Protein AF-A0A7W7ZI13-F1 (afdb_monomer)

Structure (mmCIF, N/CA/C/O backbone):
data_AF-A0A7W7ZI13-F1
#
_entry.id   AF-A0A7W7ZI13-F1
#
loop_
_atom_site.group_PDB
_atom_site.id
_atom_site.type_symbol
_atom_site.label_atom_id
_atom_site.label_alt_id
_atom_site.label_comp_id
_atom_site.label_asym_id
_atom_site.label_entity_id
_atom_site.label_seq_id
_atom_site.pdbx_PDB_ins_code
_atom_site.Cartn_x
_atom_site.Cartn_y
_atom_site.Cartn_z
_atom_site.occupancy
_atom_site.B_iso_or_equiv
_atom_site.auth_seq_id
_atom_site.auth_comp_id
_atom_site.auth_asym_id
_atom_site.auth_atom_id
_atom_site.pdbx_PDB_model_num
ATOM 1 N N . MET A 1 1 ? 9.131 -17.715 -21.038 1.00 45.72 1 MET A N 1
ATOM 2 C CA . MET A 1 1 ? 8.831 -17.075 -19.737 1.00 45.72 1 MET A CA 1
ATOM 3 C C . MET A 1 1 ? 7.581 -17.719 -19.167 1.00 45.72 1 MET A C 1
ATOM 5 O O . MET A 1 1 ? 6.607 -17.834 -19.901 1.00 45.72 1 MET A O 1
ATOM 9 N N . ALA A 1 2 ? 7.615 -18.187 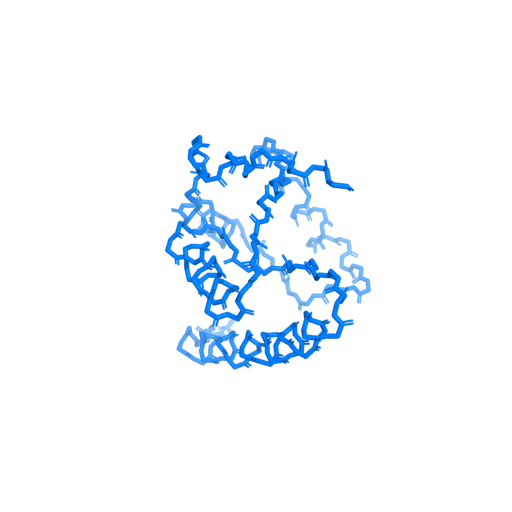-17.917 1.00 50.22 2 ALA A N 1
ATOM 10 C CA . ALA A 1 2 ? 6.421 -18.718 -17.263 1.00 50.22 2 ALA A CA 1
ATOM 11 C C . ALA A 1 2 ? 5.396 -17.587 -17.089 1.00 50.22 2 ALA A C 1
ATOM 13 O O . ALA A 1 2 ? 5.735 -16.502 -16.616 1.00 50.22 2 ALA A O 1
ATOM 14 N N . LYS A 1 3 ? 4.161 -17.822 -17.532 1.00 59.97 3 LYS A N 1
ATOM 15 C CA . LYS A 1 3 ? 3.050 -16.880 -17.388 1.00 59.97 3 LYS A CA 1
ATOM 16 C C . LYS A 1 3 ? 2.691 -16.824 -15.902 1.00 59.97 3 LYS A C 1
ATOM 18 O O . LYS A 1 3 ? 2.414 -17.866 -15.316 1.00 59.97 3 LYS A O 1
ATOM 23 N N . VAL A 1 4 ? 2.743 -15.642 -15.288 1.00 66.75 4 VAL A N 1
ATOM 24 C CA . VAL A 1 4 ? 2.287 -15.468 -13.901 1.00 66.75 4 VAL A CA 1
ATOM 25 C C . VAL A 1 4 ? 0.793 -15.769 -13.866 1.00 66.75 4 VAL A C 1
ATOM 27 O O . VAL A 1 4 ? 0.013 -15.105 -14.550 1.00 66.75 4 VAL A O 1
ATOM 30 N N . ASP A 1 5 ? 0.400 -16.778 -13.094 1.00 81.06 5 ASP A N 1
ATOM 31 C CA . ASP A 1 5 ? -1.004 -17.023 -12.791 1.00 81.06 5 ASP A CA 1
ATOM 32 C C . ASP A 1 5 ? -1.486 -15.932 -11.826 1.00 81.06 5 ASP A C 1
ATOM 34 O O . ASP A 1 5 ? -1.151 -15.915 -10.639 1.00 81.06 5 ASP A O 1
ATOM 38 N N . LEU A 1 6 ? -2.235 -14.974 -12.374 1.00 76.88 6 LEU A N 1
ATOM 39 C CA . LEU A 1 6 ? -2.759 -13.831 -11.632 1.00 76.88 6 LEU A CA 1
ATOM 40 C C . LEU A 1 6 ? -3.752 -14.254 -10.546 1.00 76.88 6 LEU A C 1
ATOM 42 O O . LEU A 1 6 ? -3.815 -13.588 -9.516 1.00 76.88 6 LEU A O 1
ATOM 46 N N . ALA A 1 7 ? -4.495 -15.347 -10.750 1.00 81.50 7 ALA A N 1
ATOM 47 C CA . ALA A 1 7 ? -5.437 -15.847 -9.754 1.00 81.50 7 ALA A CA 1
ATOM 48 C C . ALA A 1 7 ? -4.681 -16.435 -8.558 1.00 81.50 7 ALA A C 1
ATOM 50 O O . ALA A 1 7 ? -4.938 -16.051 -7.418 1.00 81.50 7 ALA A O 1
ATOM 51 N N . TRP A 1 8 ? -3.672 -17.270 -8.821 1.00 85.06 8 TRP A N 1
ATOM 52 C CA . TRP A 1 8 ? -2.779 -17.790 -7.782 1.00 85.06 8 TRP A CA 1
ATOM 53 C C . TRP A 1 8 ? -2.043 -16.671 -7.032 1.00 85.06 8 TRP A C 1
ATOM 55 O O . TRP A 1 8 ? -1.920 -16.708 -5.806 1.00 85.06 8 TRP A O 1
ATOM 65 N N . PHE A 1 9 ? -1.558 -15.649 -7.748 1.00 83.19 9 PHE A N 1
ATOM 66 C CA . PHE A 1 9 ? -0.874 -14.513 -7.129 1.00 83.19 9 PHE A CA 1
ATOM 67 C C . PHE A 1 9 ? -1.817 -13.716 -6.220 1.00 83.19 9 PHE A C 1
ATOM 69 O O . PHE A 1 9 ? -1.461 -13.433 -5.075 1.00 83.19 9 PHE A O 1
ATOM 76 N N . ALA A 1 10 ? -3.025 -13.403 -6.698 1.00 83.81 10 ALA A N 1
ATOM 77 C CA . ALA A 1 10 ? -4.034 -12.690 -5.921 1.00 83.81 10 ALA A CA 1
ATOM 78 C C . ALA A 1 10 ? -4.429 -13.463 -4.653 1.00 83.81 10 ALA A C 1
ATOM 80 O O . ALA A 1 10 ? -4.411 -12.892 -3.564 1.00 83.81 10 ALA A O 1
ATOM 81 N N . GLU A 1 11 ? -4.680 -14.772 -4.764 1.00 90.81 11 GLU A N 1
ATOM 82 C CA . GLU A 1 11 ? -5.008 -15.624 -3.614 1.00 90.81 11 GLU A CA 1
ATOM 83 C C . GLU A 1 11 ? -3.900 -15.592 -2.548 1.00 90.81 11 GLU A C 1
ATOM 85 O O . GLU A 1 11 ? -4.164 -15.510 -1.343 1.00 90.81 11 GLU A O 1
ATOM 90 N N . ARG A 1 12 ? -2.632 -15.623 -2.975 1.00 90.31 12 ARG A N 1
ATOM 91 C CA . ARG A 1 12 ? -1.494 -15.552 -2.051 1.00 90.31 12 ARG A CA 1
ATOM 92 C C . ARG A 1 12 ? -1.367 -14.197 -1.383 1.00 90.31 12 ARG A C 1
ATOM 94 O O . ARG A 1 12 ? -1.110 -14.174 -0.182 1.00 90.31 12 ARG A O 1
ATOM 101 N N . VAL A 1 13 ? -1.552 -13.106 -2.125 1.00 89.62 13 VAL A N 1
ATOM 102 C CA . VAL A 1 13 ? -1.575 -11.754 -1.552 1.00 89.62 13 VAL A CA 1
ATOM 103 C C . VAL A 1 13 ? -2.652 -11.673 -0.475 1.00 89.62 13 VAL A C 1
ATOM 105 O O . VAL A 1 13 ? -2.336 -11.323 0.658 1.00 89.62 13 VAL A O 1
ATOM 108 N N . ASP A 1 14 ? -3.876 -12.111 -0.768 1.00 89.62 14 ASP A N 1
ATOM 109 C CA . ASP A 1 14 ? -4.979 -12.087 0.198 1.00 89.62 14 ASP A CA 1
ATOM 110 C C . ASP A 1 14 ? -4.686 -12.940 1.442 1.00 89.62 14 ASP A C 1
ATOM 112 O O . ASP A 1 14 ? -5.025 -12.570 2.569 1.00 89.62 14 ASP A O 1
ATOM 116 N N . ARG A 1 15 ? -4.039 -14.099 1.275 1.00 94.12 15 ARG A N 1
ATOM 117 C CA . ARG A 1 15 ? -3.660 -14.957 2.404 1.00 94.12 15 ARG A CA 1
ATOM 118 C C . ARG A 1 15 ? -2.558 -14.329 3.262 1.00 94.12 15 ARG A C 1
ATOM 120 O O . ARG A 1 15 ? -2.666 -14.381 4.485 1.00 94.12 15 ARG A O 1
ATOM 127 N N . CYS A 1 16 ? -1.545 -13.718 2.649 1.00 94.31 16 CYS A N 1
ATOM 128 C CA . CYS A 1 16 ? -0.508 -12.971 3.362 1.00 94.31 16 CYS A CA 1
ATOM 129 C C . CYS A 1 16 ? -1.094 -11.762 4.097 1.00 94.31 16 CYS A C 1
ATOM 131 O O . CYS A 1 16 ? -0.783 -11.545 5.263 1.00 94.31 16 CYS A O 1
ATOM 133 N N . GLU A 1 17 ? -1.988 -11.007 3.463 1.00 92.94 17 GLU A N 1
ATOM 134 C CA . GLU A 1 17 ? -2.614 -9.843 4.090 1.00 92.94 17 GLU A CA 1
ATOM 135 C C . GLU A 1 17 ? -3.487 -10.221 5.281 1.00 92.94 17 GLU A C 1
ATOM 137 O O . GLU A 1 17 ? -3.436 -9.538 6.298 1.00 92.94 17 GLU A O 1
ATOM 142 N N . ARG A 1 18 ? -4.225 -11.336 5.210 1.00 92.38 18 ARG A N 1
ATOM 143 C CA . ARG A 1 18 ? -4.954 -11.861 6.376 1.00 92.38 18 ARG A CA 1
ATOM 144 C C . ARG A 1 18 ? -4.026 -12.178 7.549 1.00 92.38 18 ARG A C 1
ATOM 146 O O . ARG A 1 18 ? -4.376 -11.887 8.687 1.00 92.38 18 ARG A O 1
ATOM 153 N N . GLN A 1 19 ? -2.851 -12.753 7.286 1.00 96.06 19 GLN A N 1
ATOM 154 C CA . GLN A 1 19 ? -1.868 -13.029 8.338 1.00 96.06 19 GLN A CA 1
ATOM 155 C C . GLN A 1 19 ? -1.305 -11.736 8.937 1.00 96.06 19 GLN A C 1
ATOM 157 O O . GLN A 1 19 ? -1.240 -11.612 10.156 1.00 96.06 19 GLN A O 1
ATOM 162 N N . VAL A 1 20 ? -0.955 -10.760 8.094 1.00 96.00 20 VAL A N 1
ATOM 163 C CA . VAL A 1 20 ? -0.479 -9.443 8.544 1.00 96.00 20 VAL A CA 1
ATOM 164 C C . VAL A 1 20 ? -1.532 -8.750 9.411 1.00 96.00 20 VAL A C 1
ATOM 166 O O . VAL A 1 20 ? -1.191 -8.249 10.479 1.00 96.00 20 VAL A O 1
ATOM 169 N N . TRP A 1 21 ? -2.805 -8.772 9.004 1.00 92.88 21 TRP A N 1
ATOM 170 C CA . TRP A 1 21 ? -3.902 -8.199 9.788 1.00 92.88 21 TRP A CA 1
ATOM 171 C C . TRP A 1 21 ? -4.112 -8.905 11.122 1.00 92.88 21 TRP A C 1
ATOM 173 O O . TRP A 1 21 ? -4.231 -8.232 12.137 1.00 92.88 21 TRP A O 1
ATOM 183 N N . SER A 1 22 ? -4.064 -10.238 11.149 1.00 94.12 22 SER A N 1
ATOM 184 C CA . SER A 1 22 ? -4.187 -10.989 12.402 1.00 94.12 22 SER A CA 1
ATOM 185 C C . SER A 1 22 ? -3.096 -10.623 13.416 1.00 94.12 22 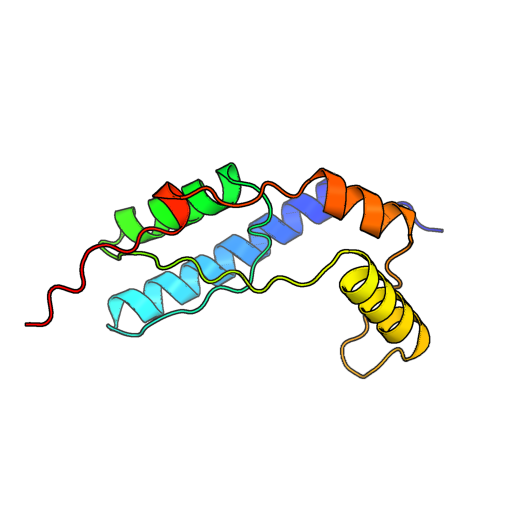SER A C 1
ATOM 187 O O . SER A 1 22 ? -3.374 -10.532 14.611 1.00 94.12 22 SER A O 1
ATOM 189 N N . VAL A 1 23 ? -1.862 -10.385 12.959 1.00 96.19 23 VAL A N 1
ATOM 190 C CA . VAL A 1 23 ? -0.768 -9.918 13.829 1.00 96.19 23 VAL A CA 1
ATOM 191 C C . VAL A 1 23 ? -0.976 -8.458 14.239 1.00 96.19 23 VAL A C 1
ATOM 193 O O . VAL A 1 23 ? -0.772 -8.115 15.402 1.00 96.19 23 VAL A O 1
ATOM 196 N N . ALA A 1 24 ? -1.408 -7.602 13.310 1.00 95.38 24 ALA A N 1
ATOM 197 C CA . ALA A 1 24 ? -1.691 -6.198 13.590 1.00 95.38 24 ALA A CA 1
ATOM 198 C C . ALA A 1 24 ? -2.776 -6.035 14.664 1.00 95.38 24 ALA A C 1
ATOM 200 O O . ALA A 1 24 ? -2.578 -5.281 15.609 1.00 95.38 24 ALA A O 1
ATOM 201 N N . GLU A 1 25 ? -3.879 -6.777 14.565 1.00 92.75 25 GLU A N 1
ATOM 202 C CA . GLU A 1 25 ? -4.964 -6.770 15.551 1.00 92.75 25 GLU A CA 1
ATOM 203 C C . GLU A 1 25 ? -4.461 -7.156 16.947 1.00 92.75 25 GLU A C 1
ATOM 205 O O . GLU A 1 25 ? -4.735 -6.450 17.915 1.00 92.75 25 GLU A O 1
ATOM 210 N N . GLN A 1 26 ? -3.655 -8.217 17.060 1.00 94.50 26 GLN A N 1
ATOM 211 C CA . GLN A 1 26 ? -3.073 -8.628 18.343 1.00 94.50 26 GLN A CA 1
ATOM 212 C C . GLN A 1 26 ? -2.219 -7.515 18.965 1.00 94.50 26 GLN A C 1
ATOM 214 O O . GLN A 1 26 ? -2.367 -7.223 20.150 1.00 94.50 26 GLN A O 1
ATOM 219 N N . LEU A 1 27 ? -1.367 -6.858 18.175 1.00 95.38 27 LEU A N 1
ATOM 220 C CA . LEU A 1 27 ? -0.531 -5.751 18.649 1.00 95.38 27 LEU A CA 1
ATOM 221 C C . LEU A 1 27 ? -1.368 -4.536 19.069 1.00 95.38 27 LEU A C 1
ATOM 223 O O . LEU A 1 27 ? -1.144 -3.979 20.144 1.00 95.38 27 LEU A O 1
ATOM 227 N N . LEU A 1 28 ? -2.368 -4.169 18.264 1.00 92.31 28 LEU A N 1
ATOM 228 C CA . LEU A 1 28 ? -3.280 -3.066 18.565 1.00 92.31 28 LEU A CA 1
ATOM 229 C C . LEU A 1 28 ? -4.021 -3.314 19.886 1.00 92.31 28 LEU A C 1
ATOM 231 O O . LEU A 1 28 ? -4.011 -2.451 20.759 1.00 92.31 28 LEU A O 1
ATOM 235 N N . THR A 1 29 ? -4.568 -4.518 20.106 1.00 89.38 29 THR A N 1
ATOM 236 C CA . THR A 1 29 ? -5.253 -4.866 21.372 1.00 89.38 29 THR A CA 1
ATOM 237 C C . THR A 1 29 ? -4.350 -4.823 22.610 1.00 89.38 29 THR A C 1
ATOM 239 O O . THR A 1 29 ? -4.850 -4.721 23.727 1.00 89.38 29 THR A O 1
ATOM 242 N N . GLN A 1 30 ? -3.027 -4.848 22.429 1.00 93.00 30 GLN A N 1
ATOM 243 C CA . GLN A 1 30 ? -2.028 -4.679 23.492 1.00 93.00 30 GLN A CA 1
ATOM 244 C C . GLN A 1 30 ? -1.575 -3.216 23.659 1.00 93.00 30 GLN A C 1
ATOM 246 O O . GLN A 1 30 ? -0.587 -2.940 24.343 1.00 93.00 30 GLN A O 1
ATOM 251 N N . GLY A 1 31 ? -2.262 -2.270 23.013 1.00 90.12 31 GLY A N 1
ATOM 252 C CA . GLY A 1 31 ? -1.942 -0.844 23.051 1.00 90.12 31 GLY A CA 1
ATOM 253 C C . GLY A 1 31 ? -0.707 -0.456 22.235 1.00 90.12 31 GLY A C 1
ATOM 254 O O . GLY A 1 31 ? -0.159 0.621 22.453 1.00 90.12 31 GLY A O 1
ATOM 255 N N . GLN A 1 32 ? -0.236 -1.316 21.325 1.00 94.06 32 GLN A N 1
ATOM 256 C CA . GLN A 1 32 ? 0.908 -1.016 20.460 1.00 94.06 32 GLN A CA 1
ATOM 257 C C . GLN A 1 32 ? 0.455 -0.389 19.139 1.00 94.06 32 GLN A C 1
ATOM 259 O O . GLN A 1 32 ? -0.522 -0.823 18.532 1.00 94.06 32 GLN A O 1
ATOM 264 N N . SER A 1 33 ? 1.216 0.586 18.642 1.00 93.19 33 SER A N 1
ATOM 265 C CA . SER A 1 33 ? 1.002 1.167 17.312 1.00 93.19 33 SER A CA 1
ATOM 266 C C . SER A 1 33 ? 1.530 0.249 16.207 1.00 93.19 33 SER A C 1
ATOM 268 O O . SER A 1 33 ? 2.605 -0.337 16.333 1.00 93.19 33 SER A O 1
ATOM 270 N N . VAL A 1 34 ? 0.815 0.176 15.081 1.00 95.25 34 VAL A N 1
ATOM 271 C CA . VAL A 1 34 ? 1.193 -0.644 13.920 1.00 95.25 34 VAL A CA 1
ATOM 272 C C . VAL A 1 34 ? 1.359 0.226 12.677 1.00 95.25 34 VAL A C 1
ATOM 274 O O . VAL A 1 34 ? 0.500 1.045 12.359 1.00 95.25 34 VAL A O 1
ATOM 277 N N . VAL A 1 35 ? 2.445 0.005 11.931 1.00 95.62 35 VAL A N 1
ATOM 278 C CA . VAL A 1 35 ? 2.649 0.586 10.597 1.00 95.62 35 VAL A CA 1
ATOM 279 C C . VAL A 1 35 ? 2.510 -0.514 9.551 1.00 95.62 35 VAL A C 1
ATOM 281 O O . VAL A 1 35 ? 3.310 -1.447 9.505 1.00 95.62 35 VAL A O 1
ATOM 284 N N . LEU A 1 36 ? 1.502 -0.395 8.687 1.00 95.38 36 LEU A N 1
ATOM 285 C CA . LEU A 1 36 ? 1.271 -1.331 7.588 1.00 95.38 36 LEU A CA 1
ATOM 286 C C . LEU A 1 36 ? 1.852 -0.780 6.283 1.00 95.38 36 LEU A C 1
ATOM 288 O O . LEU A 1 36 ? 1.409 0.253 5.786 1.00 95.38 36 LEU A O 1
ATOM 292 N N . ASN A 1 37 ? 2.801 -1.508 5.694 1.00 93.44 37 ASN A N 1
ATOM 293 C CA . ASN A 1 37 ? 3.344 -1.230 4.364 1.00 93.44 37 ASN A CA 1
ATOM 294 C C . ASN A 1 37 ? 2.868 -2.304 3.373 1.00 93.44 37 ASN A C 1
ATOM 296 O O . ASN A 1 37 ? 3.578 -3.269 3.091 1.00 93.44 37 ASN A O 1
ATOM 300 N N . LEU A 1 38 ? 1.625 -2.162 2.906 1.00 91.88 38 LEU A N 1
ATOM 301 C CA . LEU A 1 38 ? 0.964 -3.077 1.968 1.00 91.88 38 LEU A CA 1
ATOM 302 C C . LEU A 1 38 ? 0.564 -2.344 0.679 1.00 91.88 38 LEU A C 1
ATOM 304 O O . LEU A 1 38 ? 0.762 -1.138 0.535 1.00 91.88 38 LEU A O 1
ATOM 308 N N . GLY A 1 39 ? -0.032 -3.070 -0.271 1.00 87.06 39 GLY A N 1
ATOM 309 C CA . GLY A 1 39 ? -0.514 -2.520 -1.539 1.00 87.06 39 GLY A CA 1
ATOM 310 C C . GLY A 1 39 ? -1.729 -1.600 -1.375 1.00 87.06 39 GLY A C 1
ATOM 311 O O . GLY A 1 39 ? -2.835 -1.964 -1.759 1.00 87.06 39 GLY A O 1
ATOM 312 N N . PHE A 1 40 ? -1.551 -0.399 -0.828 1.00 93.06 40 PHE A N 1
ATOM 313 C CA . PHE A 1 40 ? -2.604 0.605 -0.605 1.00 93.06 40 PHE A CA 1
ATOM 314 C C . PHE A 1 40 ? -2.765 1.601 -1.770 1.00 93.06 40 PHE A C 1
ATOM 316 O O . PHE A 1 40 ? -3.149 2.758 -1.584 1.00 93.06 40 PHE A O 1
ATOM 323 N N . ILE A 1 41 ? -2.488 1.142 -2.994 1.00 92.56 41 ILE A N 1
ATOM 324 C CA . ILE A 1 41 ? -2.472 1.984 -4.201 1.00 92.56 41 ILE A CA 1
ATOM 325 C C . ILE A 1 41 ? -3.866 2.409 -4.682 1.00 92.56 41 ILE A C 1
ATOM 327 O O . ILE A 1 41 ? -3.971 3.400 -5.389 1.00 92.56 41 ILE A O 1
ATOM 331 N N . ARG A 1 42 ? -4.929 1.703 -4.273 1.00 94.62 42 ARG A N 1
ATOM 332 C CA . ARG A 1 42 ? -6.328 2.029 -4.599 1.00 94.62 42 ARG A CA 1
ATOM 333 C C . ARG A 1 42 ? -7.100 2.489 -3.371 1.00 94.62 42 ARG A C 1
ATOM 335 O O . ARG A 1 42 ? -6.915 1.923 -2.289 1.00 94.62 42 ARG A O 1
ATOM 342 N N . LYS A 1 43 ? -8.036 3.419 -3.555 1.00 95.31 43 LYS A N 1
ATOM 343 C CA . LYS A 1 43 ? -8.927 3.932 -2.511 1.00 95.31 43 LYS A CA 1
ATOM 344 C C . LYS A 1 43 ? -9.711 2.811 -1.837 1.00 95.31 43 LYS A C 1
ATOM 346 O O . LYS A 1 43 ? -9.683 2.712 -0.617 1.00 95.31 43 LYS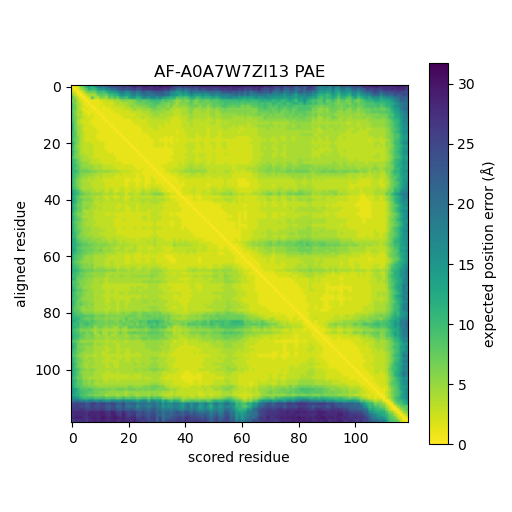 A O 1
ATOM 351 N N . ALA A 1 44 ? -10.282 1.882 -2.605 1.00 94.19 44 ALA A N 1
ATOM 352 C CA . ALA A 1 44 ? -11.019 0.744 -2.044 1.00 94.19 44 ALA A CA 1
ATOM 353 C C . ALA A 1 44 ? -10.175 -0.107 -1.071 1.00 94.19 44 ALA A C 1
ATOM 355 O O . ALA A 1 44 ? -10.684 -0.628 -0.079 1.00 94.19 44 ALA A O 1
ATOM 356 N N . ARG A 1 45 ? -8.863 -0.231 -1.323 1.00 92.44 45 ARG A N 1
ATOM 357 C CA . ARG A 1 45 ? -7.948 -0.961 -0.432 1.00 92.44 45 ARG A CA 1
ATOM 358 C C . ARG A 1 45 ? -7.643 -0.169 0.838 1.00 92.44 45 ARG A C 1
ATOM 360 O O . ARG A 1 45 ? -7.577 -0.766 1.910 1.00 92.44 45 ARG A O 1
ATOM 367 N N . ARG A 1 46 ? -7.502 1.156 0.730 1.00 95.06 46 ARG A N 1
ATOM 368 C CA . ARG A 1 46 ? -7.369 2.053 1.889 1.00 95.06 46 ARG A CA 1
ATOM 369 C C . ARG A 1 46 ? -8.632 2.041 2.747 1.00 95.06 46 ARG A C 1
ATOM 371 O O . ARG A 1 46 ? -8.528 1.868 3.952 1.00 95.06 46 ARG A O 1
ATOM 378 N N . ASP A 1 47 ? -9.812 2.120 2.139 1.00 94.38 47 ASP A N 1
ATOM 379 C CA . ASP A 1 47 ? -11.096 2.088 2.848 1.00 94.38 47 ASP A CA 1
ATOM 380 C C . ASP A 1 47 ? -11.309 0.763 3.590 1.00 94.38 47 ASP A C 1
ATOM 382 O O . ASP A 1 47 ? -11.697 0.772 4.756 1.00 94.38 47 ASP A O 1
ATOM 386 N N . LYS A 1 48 ? -10.960 -0.376 2.972 1.00 91.88 48 LYS A N 1
ATOM 387 C CA . LYS A 1 48 ? -10.969 -1.684 3.649 1.00 91.88 48 LYS A CA 1
ATOM 388 C C . LYS A 1 48 ? -10.067 -1.695 4.888 1.00 91.88 48 LYS A C 1
ATOM 390 O O . LYS A 1 48 ? -10.459 -2.243 5.913 1.00 91.88 48 LYS A O 1
ATOM 395 N N . ALA A 1 49 ? -8.881 -1.090 4.806 1.00 91.69 49 ALA A N 1
ATOM 396 C CA . ALA A 1 49 ? -7.965 -0.989 5.940 1.00 91.69 49 ALA A CA 1
ATOM 397 C C . ALA A 1 49 ? -8.507 -0.080 7.055 1.00 91.69 49 ALA A C 1
ATOM 399 O O . ALA A 1 49 ? -8.442 -0.458 8.223 1.00 91.69 49 ALA A O 1
ATOM 400 N N . ARG A 1 50 ? -9.093 1.077 6.704 1.00 92.56 50 ARG A N 1
ATOM 401 C CA . ARG A 1 50 ? -9.756 1.963 7.680 1.00 92.56 50 ARG A CA 1
ATOM 402 C C . ARG A 1 50 ? -10.902 1.247 8.390 1.00 92.56 50 ARG A C 1
ATOM 404 O O . ARG A 1 50 ? -10.990 1.305 9.609 1.00 92.56 50 ARG A O 1
ATOM 411 N N . ALA A 1 51 ? -11.746 0.541 7.638 1.00 91.94 51 ALA A N 1
ATOM 412 C CA . ALA A 1 51 ? -12.869 -0.209 8.193 1.00 91.94 51 ALA A CA 1
ATOM 413 C C . ALA A 1 51 ? -12.410 -1.346 9.121 1.00 91.94 51 ALA A C 1
ATOM 415 O O . ALA A 1 51 ? -13.007 -1.539 10.176 1.00 91.94 51 ALA A O 1
ATOM 416 N N . ALA A 1 52 ? -11.340 -2.064 8.760 1.00 89.06 52 ALA A N 1
ATOM 417 C CA . ALA A 1 52 ? -10.773 -3.118 9.599 1.00 89.06 52 ALA A CA 1
ATOM 418 C C . ALA A 1 52 ? -10.266 -2.570 10.943 1.00 89.06 52 ALA A C 1
ATOM 420 O O . ALA A 1 52 ? -10.609 -3.116 11.984 1.00 89.06 52 ALA A O 1
ATOM 421 N N . ALA A 1 53 ? -9.526 -1.456 10.935 1.00 91.00 53 ALA A N 1
ATOM 422 C CA . ALA A 1 53 ? -9.068 -0.807 12.165 1.00 91.00 53 ALA A CA 1
ATOM 423 C C . ALA A 1 53 ? -10.232 -0.248 13.006 1.00 91.00 53 ALA A C 1
ATOM 425 O O . ALA A 1 53 ? -10.281 -0.460 14.218 1.00 91.00 53 ALA A O 1
ATOM 426 N N . ALA A 1 54 ? -11.215 0.394 12.367 1.00 91.12 54 ALA A N 1
ATOM 427 C CA . ALA A 1 54 ? -12.388 0.927 13.057 1.00 91.12 54 ALA A CA 1
ATOM 428 C C . ALA A 1 54 ? -13.223 -0.176 13.731 1.00 91.12 54 ALA A C 1
ATOM 430 O O . ALA A 1 54 ? -13.734 0.029 14.830 1.00 91.12 54 ALA A O 1
ATOM 431 N N . ALA A 1 55 ? -13.318 -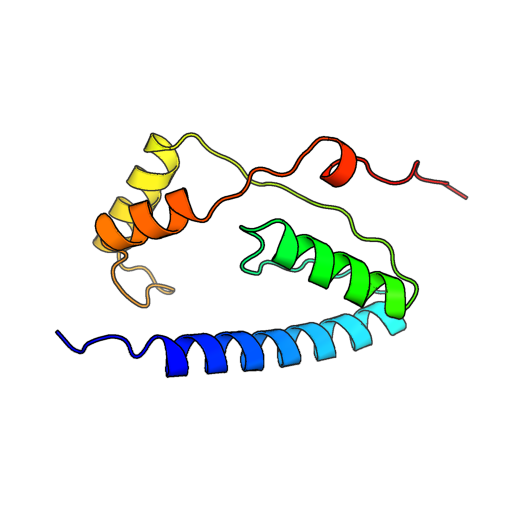1.364 13.121 1.00 90.00 55 ALA A N 1
ATOM 432 C CA . ALA A 1 55 ? -14.033 -2.509 13.687 1.00 90.00 55 ALA A CA 1
ATOM 433 C C . ALA A 1 55 ? -13.429 -3.019 15.010 1.00 90.00 55 ALA A C 1
ATOM 435 O O . ALA A 1 55 ? -14.137 -3.647 15.795 1.00 90.00 55 ALA A O 1
ATOM 436 N N . VAL A 1 56 ? -12.151 -2.726 15.272 1.00 88.00 56 VAL A N 1
ATOM 437 C CA . VAL A 1 56 ? -11.462 -3.041 16.535 1.00 88.00 56 VAL A CA 1
ATOM 438 C C . VAL A 1 56 ? -11.227 -1.808 17.418 1.00 88.00 56 VAL A C 1
ATOM 440 O O . VAL A 1 56 ? -10.539 -1.905 18.428 1.00 88.00 56 VAL A O 1
ATOM 443 N N . GLY A 1 57 ? -11.832 -0.662 17.081 1.00 90.31 57 GLY A N 1
ATOM 444 C CA . GLY A 1 57 ? -11.792 0.555 17.898 1.00 90.31 57 GLY A CA 1
ATOM 445 C C . GLY A 1 57 ? -10.544 1.422 17.716 1.00 90.31 57 GLY A C 1
ATOM 446 O O . GLY A 1 57 ? -10.245 2.229 18.592 1.00 90.31 57 GLY A O 1
ATOM 447 N N . PHE A 1 58 ? -9.820 1.276 16.602 1.00 91.12 58 PHE A N 1
ATOM 448 C CA . PHE A 1 58 ? -8.604 2.043 16.323 1.00 91.12 58 PHE A CA 1
ATOM 449 C C . PHE A 1 58 ? -8.789 3.014 15.156 1.00 91.12 58 PHE A C 1
ATOM 451 O O . PHE A 1 58 ? -9.429 2.705 14.148 1.00 91.12 58 PHE A O 1
ATOM 458 N N . GLU A 1 59 ? -8.169 4.186 15.276 1.00 90.00 59 GLU A N 1
ATOM 459 C CA . GLU A 1 59 ? -8.055 5.149 14.184 1.00 90.00 59 GLU A CA 1
ATOM 460 C C . GLU A 1 59 ? -6.861 4.826 13.274 1.00 90.00 59 GLU A C 1
ATOM 462 O O . GLU A 1 59 ? -5.891 4.177 13.667 1.00 90.00 59 GLU A O 1
ATOM 467 N N . THR A 1 60 ? -6.908 5.319 12.035 1.00 91.69 60 THR A N 1
ATOM 468 C CA . THR A 1 60 ? -5.825 5.145 11.059 1.00 91.69 60 THR A CA 1
ATOM 469 C C . THR A 1 60 ? -5.272 6.482 10.600 1.00 91.69 60 THR A C 1
ATOM 471 O O . THR A 1 60 ? -6.040 7.383 10.266 1.00 91.69 60 THR A O 1
ATOM 474 N N . LYS A 1 61 ? -3.949 6.564 10.444 1.00 92.88 61 LYS A N 1
ATOM 475 C CA . LYS A 1 61 ? -3.264 7.687 9.796 1.00 92.88 61 LYS A CA 1
ATOM 476 C C . LYS A 1 61 ? -2.650 7.240 8.473 1.00 92.88 61 LYS A C 1
ATOM 478 O O . LYS A 1 61 ? -1.890 6.274 8.430 1.00 92.88 61 LYS A O 1
ATOM 483 N N . LEU A 1 62 ? -2.969 7.946 7.388 1.00 93.69 62 LEU A N 1
ATOM 484 C CA . LEU A 1 62 ? -2.407 7.663 6.069 1.00 93.69 62 LEU A CA 1
ATOM 485 C C . LEU A 1 62 ? -1.092 8.424 5.871 1.00 93.69 62 LEU A C 1
ATOM 487 O O . LEU A 1 62 ? -1.080 9.648 5.760 1.00 93.69 62 LEU A O 1
ATOM 491 N N . HIS A 1 63 ? 0.010 7.686 5.760 1.00 92.81 63 HIS A N 1
ATOM 492 C CA . HIS A 1 63 ? 1.304 8.224 5.349 1.00 92.81 63 HIS A CA 1
ATOM 493 C C . HIS A 1 63 ? 1.546 7.912 3.870 1.00 92.81 63 HIS A C 1
ATOM 495 O O . HIS A 1 63 ? 1.557 6.748 3.472 1.00 92.81 63 HIS A O 1
ATOM 501 N N . VAL A 1 64 ? 1.743 8.950 3.055 1.00 91.44 64 VAL A N 1
ATOM 502 C CA . VAL A 1 64 ? 2.036 8.808 1.622 1.00 91.44 64 VAL A CA 1
ATOM 503 C C . VAL A 1 64 ? 3.494 9.158 1.383 1.00 91.44 64 VAL A C 1
ATOM 505 O O . VAL A 1 64 ? 3.907 10.289 1.629 1.00 91.44 64 VAL A O 1
ATOM 508 N N . VAL A 1 65 ? 4.260 8.186 0.895 1.00 91.12 65 VAL A N 1
ATOM 509 C CA . VAL A 1 65 ? 5.623 8.405 0.407 1.00 91.12 65 VAL A CA 1
ATOM 510 C C . VAL A 1 65 ? 5.544 8.536 -1.103 1.00 91.12 65 VAL A C 1
ATOM 512 O O . VAL A 1 65 ? 5.269 7.555 -1.793 1.00 91.12 65 VAL A O 1
ATOM 515 N N . ASP A 1 66 ? 5.758 9.749 -1.598 1.00 90.62 66 ASP A N 1
ATOM 516 C CA . ASP A 1 66 ? 5.644 10.064 -3.019 1.00 90.62 66 ASP A CA 1
ATOM 517 C C . ASP A 1 66 ? 6.988 10.510 -3.608 1.00 90.62 66 ASP A C 1
ATOM 519 O O . ASP A 1 66 ? 7.891 10.960 -2.900 1.00 90.62 66 ASP A O 1
ATOM 523 N N . ALA A 1 67 ? 7.122 10.340 -4.917 1.00 94.56 67 ALA A N 1
ATOM 524 C CA . ALA A 1 67 ? 8.214 10.846 -5.731 1.00 94.56 67 ALA A CA 1
ATOM 525 C C . ALA A 1 67 ? 7.715 10.995 -7.171 1.00 94.56 67 ALA A C 1
ATOM 527 O O . ALA A 1 67 ? 6.817 10.269 -7.607 1.00 94.56 67 ALA A O 1
ATOM 528 N N . ASP A 1 68 ? 8.321 11.897 -7.938 1.00 96.44 68 ASP A N 1
ATOM 529 C CA . ASP A 1 68 ? 7.955 12.061 -9.340 1.00 96.44 68 ASP A CA 1
ATOM 530 C C . ASP A 1 68 ? 8.143 10.750 -10.133 1.00 96.44 68 ASP A C 1
ATOM 532 O O . ASP A 1 68 ? 8.896 9.841 -9.756 1.00 96.44 68 ASP A O 1
ATOM 536 N N . LEU A 1 69 ? 7.394 10.635 -11.231 1.00 95.62 69 LEU A N 1
ATOM 537 C CA . LEU A 1 69 ? 7.330 9.427 -12.051 1.00 95.62 69 LEU A CA 1
ATOM 538 C C . LEU A 1 69 ? 8.714 8.967 -12.533 1.00 95.62 69 LEU A C 1
ATOM 540 O O . LEU A 1 69 ? 8.998 7.766 -12.505 1.00 95.62 69 LEU A O 1
ATOM 544 N N . GLU A 1 70 ? 9.569 9.901 -12.954 1.00 97.25 70 GLU A N 1
ATOM 545 C CA . GLU A 1 70 ? 10.907 9.591 -13.463 1.00 97.25 70 GLU A CA 1
ATOM 546 C C . GLU A 1 70 ? 11.800 9.051 -12.348 1.00 97.25 70 GLU A C 1
ATOM 548 O O 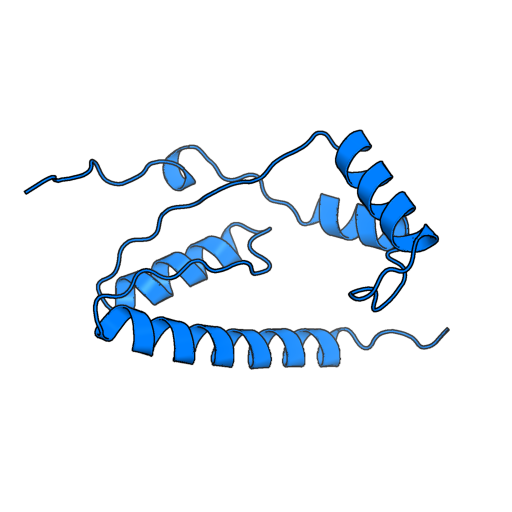. GLU A 1 70 ? 12.408 7.993 -12.508 1.00 97.25 70 GLU A O 1
ATOM 553 N N . THR A 1 71 ? 11.792 9.686 -11.173 1.00 98.19 71 THR A N 1
ATOM 554 C CA . THR A 1 71 ? 12.509 9.193 -9.989 1.00 98.19 71 THR A CA 1
ATOM 555 C C . THR A 1 71 ? 12.089 7.766 -9.631 1.00 98.19 71 THR A C 1
ATOM 557 O O . THR A 1 71 ? 12.937 6.908 -9.361 1.00 98.19 71 THR A O 1
ATOM 560 N N . ARG A 1 72 ? 10.782 7.470 -9.637 1.00 96.81 72 ARG A N 1
ATOM 561 C CA . ARG A 1 72 ? 10.278 6.119 -9.335 1.00 96.81 72 ARG A CA 1
ATOM 562 C C . ARG A 1 72 ? 10.707 5.103 -10.393 1.00 96.81 72 ARG A C 1
ATOM 564 O O . ARG A 1 72 ? 11.114 3.998 -10.025 1.00 96.81 72 ARG A O 1
ATOM 571 N N . ARG A 1 73 ? 10.681 5.476 -11.676 1.00 97.31 73 ARG A N 1
ATOM 572 C CA . ARG A 1 73 ? 11.115 4.613 -12.784 1.00 97.31 73 ARG A CA 1
ATOM 573 C C . ARG A 1 73 ? 12.608 4.297 -12.714 1.00 97.31 73 ARG A C 1
ATOM 575 O O . ARG A 1 73 ? 12.973 3.126 -12.808 1.00 97.31 73 ARG A O 1
ATOM 582 N N . THR A 1 74 ? 13.449 5.301 -12.469 1.00 97.75 74 THR A N 1
ATOM 583 C CA . THR A 1 74 ? 14.902 5.134 -12.305 1.00 97.75 74 THR A CA 1
ATOM 584 C C . THR A 1 74 ? 15.218 4.184 -11.152 1.00 97.75 74 THR A C 1
ATOM 586 O O . THR A 1 74 ? 15.898 3.184 -11.351 1.00 97.75 74 THR A O 1
ATOM 589 N N . ARG A 1 75 ? 14.598 4.373 -9.977 1.00 96.56 75 ARG A N 1
ATOM 590 C CA . ARG A 1 75 ? 14.781 3.466 -8.823 1.00 96.56 75 ARG A CA 1
ATOM 591 C C . ARG A 1 75 ? 14.380 2.017 -9.111 1.00 96.56 75 ARG A C 1
ATOM 593 O O . ARG A 1 75 ? 14.896 1.090 -8.486 1.00 96.56 75 ARG A O 1
ATOM 600 N N . VAL A 1 76 ? 13.401 1.791 -9.987 1.00 96.50 76 VAL A N 1
ATOM 601 C CA . VAL A 1 76 ? 13.020 0.436 -10.413 1.00 96.50 76 VAL A CA 1
ATOM 602 C C . VAL A 1 76 ? 14.070 -0.150 -11.355 1.00 96.50 76 VAL A C 1
ATOM 604 O O . VAL A 1 76 ? 14.475 -1.294 -11.151 1.00 96.50 76 VAL A O 1
ATOM 607 N N . ALA A 1 77 ? 14.554 0.624 -12.328 1.00 96.25 77 ALA A N 1
ATOM 608 C CA . ALA A 1 77 ? 15.622 0.198 -13.230 1.00 96.25 77 ALA A CA 1
ATOM 609 C C . ALA A 1 77 ? 16.915 -0.144 -12.465 1.00 96.25 77 ALA A C 1
ATOM 611 O O . ALA A 1 77 ? 17.478 -1.222 -12.663 1.00 96.25 77 ALA A O 1
ATOM 612 N N . ASP A 1 78 ? 17.312 0.704 -11.516 1.00 96.56 78 ASP A N 1
ATOM 613 C CA . ASP A 1 78 ? 18.500 0.498 -10.683 1.00 96.56 78 ASP A CA 1
ATOM 614 C C . ASP A 1 78 ? 18.390 -0.777 -9.844 1.00 96.56 78 ASP A C 1
ATOM 616 O O . ASP A 1 78 ? 19.338 -1.559 -9.758 1.00 96.56 78 ASP A O 1
ATOM 620 N N . ARG A 1 79 ? 17.220 -1.048 -9.249 1.00 96.31 79 ARG A N 1
ATOM 621 C CA . ARG A 1 79 ? 16.980 -2.295 -8.500 1.00 96.31 79 ARG A CA 1
ATOM 622 C C . ARG A 1 79 ? 16.993 -3.532 -9.394 1.00 96.31 79 ARG A C 1
ATOM 624 O O . ARG A 1 79 ? 17.539 -4.554 -8.987 1.00 96.31 79 ARG A O 1
ATOM 631 N N . ASN A 1 80 ? 16.437 -3.443 -10.602 1.00 96.38 80 ASN A N 1
ATOM 632 C CA . ASN A 1 80 ? 16.490 -4.539 -11.571 1.00 96.38 80 ASN A CA 1
ATOM 633 C C . ASN A 1 80 ? 17.928 -4.867 -11.999 1.00 96.38 80 ASN A C 1
ATOM 635 O O . ASN A 1 80 ? 18.235 -6.036 -12.225 1.00 96.38 80 ASN A O 1
ATOM 639 N N . SER A 1 81 ? 18.788 -3.849 -12.118 1.00 96.75 81 SER A N 1
ATOM 640 C CA . SER A 1 81 ? 20.190 -4.015 -12.514 1.00 96.75 81 SER A CA 1
ATOM 641 C C . SER A 1 81 ? 21.091 -4.441 -11.355 1.00 96.75 81 SER A C 1
ATOM 643 O O . SER A 1 81 ? 21.980 -5.260 -11.557 1.00 96.75 81 SER A O 1
ATOM 645 N N . SER A 1 82 ? 20.898 -3.878 -10.159 1.00 96.75 82 SER A N 1
ATOM 646 C CA . SER A 1 82 ? 21.762 -4.140 -8.997 1.00 96.75 82 SER A CA 1
ATOM 647 C C . SER A 1 82 ? 21.495 -5.487 -8.332 1.00 96.75 82 SER A C 1
ATOM 649 O O . SER A 1 82 ? 22.413 -6.044 -7.741 1.00 96.75 82 SER A O 1
ATOM 651 N N . GLN A 1 83 ? 20.259 -5.998 -8.408 1.00 95.75 83 GLN A N 1
ATOM 652 C CA . GLN A 1 83 ? 19.856 -7.306 -7.871 1.00 95.75 83 GLN A CA 1
ATOM 653 C C . GLN A 1 83 ? 20.367 -7.576 -6.442 1.00 95.75 83 GLN A C 1
ATOM 655 O O . GLN A 1 83 ? 20.894 -8.646 -6.148 1.00 95.75 83 GLN A O 1
ATOM 660 N N . GLY A 1 84 ? 20.233 -6.588 -5.548 1.00 93.88 84 GLY A N 1
ATOM 661 C CA . GLY A 1 84 ? 20.700 -6.701 -4.162 1.00 93.88 84 GLY A CA 1
ATOM 662 C C . GLY A 1 84 ? 19.980 -7.785 -3.343 1.00 93.88 84 GLY A C 1
ATOM 663 O O . GLY A 1 84 ? 19.081 -8.464 -3.827 1.00 93.88 84 GLY A O 1
ATOM 664 N N . ASN A 1 85 ? 20.320 -7.903 -2.055 1.00 93.56 85 ASN A N 1
ATOM 665 C CA . ASN A 1 85 ? 19.899 -9.014 -1.178 1.00 93.56 85 ASN A CA 1
ATOM 666 C C . ASN A 1 85 ? 18.381 -9.277 -1.086 1.00 93.56 85 ASN A C 1
ATOM 668 O O . ASN A 1 85 ? 17.979 -10.373 -0.710 1.00 93.56 85 ASN A O 1
ATOM 672 N N . THR A 1 86 ? 17.536 -8.286 -1.380 1.00 88.88 86 THR A N 1
ATOM 673 C CA . THR A 1 86 ? 16.065 -8.402 -1.340 1.00 88.88 86 THR A CA 1
ATOM 674 C C . THR A 1 86 ? 15.427 -8.532 -2.725 1.00 88.88 86 THR A C 1
ATOM 676 O O . THR A 1 86 ? 14.202 -8.494 -2.851 1.00 88.88 86 THR A O 1
ATOM 679 N N . TYR A 1 87 ? 16.233 -8.661 -3.780 1.00 91.06 87 TYR A N 1
ATOM 680 C CA . TYR A 1 87 ? 15.746 -8.834 -5.139 1.00 91.06 87 TYR A CA 1
ATOM 681 C C . TYR A 1 87 ? 15.047 -10.187 -5.303 1.00 91.06 87 TYR A C 1
ATOM 683 O O . TYR A 1 87 ? 15.571 -11.228 -4.916 1.00 91.06 87 TYR A O 1
ATOM 691 N N . ALA A 1 88 ? 13.861 -10.162 -5.911 1.00 88.06 88 ALA A N 1
ATOM 692 C CA . ALA A 1 88 ? 13.075 -11.363 -6.185 1.00 88.06 88 ALA A CA 1
ATOM 693 C C . ALA A 1 88 ? 12.882 -11.597 -7.689 1.00 88.06 88 ALA A C 1
ATOM 695 O O . ALA A 1 88 ? 13.051 -12.713 -8.172 1.00 88.06 88 ALA A O 1
ATOM 696 N N . PHE A 1 89 ? 12.518 -10.554 -8.439 1.00 91.06 89 PHE A N 1
ATOM 697 C CA . PHE A 1 89 ? 12.306 -10.623 -9.883 1.00 91.06 89 PHE A CA 1
ATOM 698 C C . PHE A 1 89 ? 12.399 -9.231 -10.518 1.00 91.06 89 PHE A C 1
ATOM 700 O O . PHE A 1 89 ? 12.251 -8.213 -9.839 1.00 91.06 89 PHE A O 1
ATOM 707 N N . ALA A 1 90 ? 12.598 -9.199 -11.837 1.00 93.69 90 ALA A N 1
ATOM 708 C CA . ALA A 1 90 ? 12.683 -7.959 -12.595 1.00 93.69 90 ALA A CA 1
ATOM 709 C C . ALA A 1 90 ? 11.290 -7.357 -12.813 1.00 93.69 90 ALA A C 1
ATOM 711 O O . ALA A 1 90 ? 10.406 -7.994 -13.391 1.00 93.69 90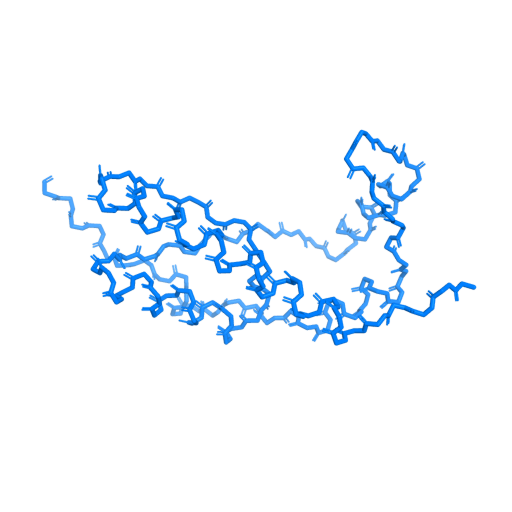 ALA A O 1
ATOM 712 N N . VAL A 1 91 ? 11.106 -6.099 -12.418 1.00 93.25 91 VAL A N 1
ATOM 713 C CA . VAL A 1 91 ? 9.892 -5.337 -12.727 1.00 93.25 91 VAL A CA 1
ATOM 714 C C . VAL A 1 91 ? 10.045 -4.724 -14.115 1.00 93.25 91 VAL A C 1
ATOM 716 O O . VAL A 1 91 ? 10.801 -3.774 -14.306 1.00 93.25 91 VAL A O 1
ATOM 719 N N . THR A 1 92 ? 9.343 -5.271 -15.104 1.00 95.00 92 THR A N 1
ATOM 720 C CA . THR A 1 92 ? 9.418 -4.763 -16.484 1.00 95.00 92 THR A CA 1
ATOM 721 C C . THR A 1 92 ? 8.770 -3.376 -16.619 1.00 95.00 92 THR A C 1
ATOM 723 O O . THR A 1 92 ? 7.889 -3.036 -15.821 1.00 95.00 92 THR A O 1
ATOM 726 N N . PRO A 1 93 ? 9.109 -2.587 -17.660 1.00 94.69 93 PRO A N 1
ATOM 727 C CA . PRO A 1 93 ? 8.424 -1.323 -17.939 1.00 94.69 93 PRO A CA 1
ATOM 728 C C . PRO A 1 93 ? 6.899 -1.468 -18.057 1.00 94.69 93 PRO A C 1
ATOM 730 O O . PRO A 1 93 ? 6.163 -0.611 -17.579 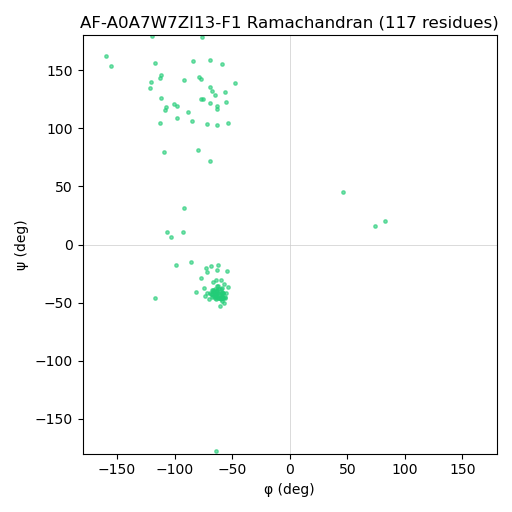1.00 94.69 93 PRO A O 1
ATOM 733 N N . ALA A 1 94 ? 6.418 -2.580 -18.624 1.00 93.56 94 ALA A N 1
ATOM 734 C CA . ALA A 1 94 ? 4.988 -2.868 -18.731 1.00 93.56 94 ALA A CA 1
ATOM 735 C C . ALA A 1 94 ? 4.335 -3.112 -17.359 1.00 93.56 94 ALA A C 1
ATOM 737 O O . ALA A 1 94 ? 3.238 -2.623 -17.104 1.00 93.56 94 ALA A O 1
ATOM 738 N N . MET A 1 95 ? 5.015 -3.825 -16.455 1.00 93.06 95 MET A N 1
ATOM 739 C CA . MET A 1 95 ? 4.534 -4.029 -15.082 1.00 93.06 95 MET A CA 1
ATOM 740 C C . MET A 1 95 ? 4.529 -2.724 -14.284 1.00 93.06 95 MET A C 1
ATOM 742 O O . MET A 1 95 ? 3.586 -2.475 -13.537 1.00 93.06 95 MET A O 1
ATOM 746 N N . PHE A 1 96 ? 5.552 -1.882 -14.462 1.00 95.12 96 PHE A N 1
ATOM 747 C CA . PHE A 1 96 ? 5.597 -0.554 -13.856 1.00 95.12 96 PHE A CA 1
ATOM 748 C C . PHE A 1 96 ? 4.422 0.302 -14.342 1.00 95.12 96 PHE A C 1
ATOM 750 O O . PHE A 1 96 ? 3.640 0.772 -13.526 1.00 95.12 96 PHE A O 1
ATOM 757 N N . ALA A 1 97 ? 4.227 0.418 -15.660 1.00 94.88 97 ALA A N 1
ATOM 758 C CA . ALA A 1 97 ? 3.112 1.169 -16.240 1.00 94.88 97 ALA A CA 1
ATOM 759 C C . ALA A 1 97 ? 1.738 0.637 -15.795 1.00 94.88 97 ALA A C 1
ATOM 761 O O . ALA A 1 97 ? 0.820 1.414 -15.544 1.00 94.88 97 ALA A O 1
ATOM 762 N N . PHE A 1 98 ? 1.594 -0.683 -15.653 1.00 91.75 98 PHE A N 1
ATOM 763 C CA . PHE A 1 98 ? 0.383 -1.281 -15.097 1.00 91.75 98 PHE A CA 1
ATOM 764 C C . PHE A 1 98 ? 0.129 -0.818 -13.655 1.00 91.75 98 PHE A C 1
ATOM 766 O O . PHE A 1 98 ? -0.987 -0.412 -13.345 1.00 91.75 98 PHE A O 1
ATOM 773 N N . ALA A 1 99 ? 1.151 -0.826 -12.794 1.00 91.38 99 ALA A N 1
ATOM 774 C CA . ALA A 1 99 ? 1.028 -0.346 -11.419 1.00 91.38 99 ALA A CA 1
ATOM 775 C C . ALA A 1 99 ? 0.701 1.157 -11.351 1.00 91.38 99 ALA A C 1
ATOM 777 O O . ALA A 1 99 ? -0.155 1.545 -10.558 1.00 91.38 99 ALA A O 1
ATOM 778 N N . GLU A 1 100 ? 1.308 1.977 -12.217 1.00 94.19 100 GLU A N 1
ATOM 779 C CA . GLU A 1 100 ? 0.995 3.409 -12.327 1.00 94.19 100 GLU A CA 1
ATOM 780 C C . GLU A 1 100 ? -0.481 3.646 -12.652 1.00 94.19 100 GLU A C 1
ATOM 782 O O . GLU A 1 100 ? -1.143 4.435 -11.986 1.00 94.19 100 GLU A O 1
ATOM 787 N N . ASN A 1 101 ? -1.029 2.905 -13.617 1.00 95.12 101 ASN A N 1
ATOM 788 C CA . ASN A 1 101 ? -2.434 3.032 -14.010 1.00 95.12 10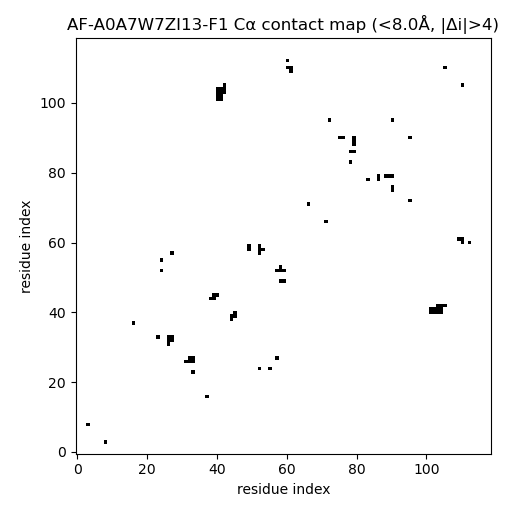1 ASN A CA 1
ATOM 789 C C . ASN A 1 101 ? -3.418 2.553 -12.933 1.00 95.12 101 ASN A C 1
ATOM 791 O O . ASN A 1 101 ? -4.603 2.871 -12.991 1.00 95.12 101 ASN A O 1
ATOM 795 N N . MET A 1 102 ? -2.960 1.752 -11.969 1.00 93.50 102 MET A N 1
ATOM 796 C CA . MET A 1 102 ? -3.786 1.316 -10.844 1.00 93.50 102 MET A CA 1
ATOM 797 C C . MET A 1 102 ? -3.793 2.310 -9.683 1.00 93.50 102 MET A C 1
ATOM 799 O O . MET A 1 102 ? -4.615 2.139 -8.781 1.00 93.50 102 MET A O 1
ATOM 803 N N . TYR A 1 103 ? -2.864 3.267 -9.653 1.00 94.62 103 TYR A N 1
ATOM 804 C CA . TYR A 1 103 ? -2.712 4.179 -8.530 1.00 94.62 103 TYR A CA 1
ATOM 805 C C . TYR A 1 103 ? -3.816 5.239 -8.516 1.00 94.62 103 TYR A C 1
ATOM 807 O O . TYR A 1 103 ? -4.011 5.988 -9.468 1.00 94.62 103 TYR A O 1
ATOM 815 N N . GLU A 1 104 ? -4.509 5.327 -7.387 1.00 95.88 104 GLU A N 1
ATOM 816 C CA . GLU A 1 104 ? -5.511 6.343 -7.094 1.00 95.88 104 GLU A CA 1
ATOM 817 C C . GLU A 1 104 ? -4.965 7.228 -5.976 1.00 95.88 104 GLU A C 1
ATOM 819 O O . GLU A 1 104 ? -4.920 6.814 -4.806 1.00 95.88 104 GLU A O 1
ATOM 824 N N . ALA A 1 105 ? -4.532 8.439 -6.337 1.00 94.00 105 ALA A N 1
ATOM 825 C CA . ALA A 1 105 ? -3.992 9.403 -5.388 1.00 94.00 105 ALA A CA 1
ATOM 826 C C . ALA A 1 105 ? -5.006 9.675 -4.261 1.00 94.00 105 ALA A C 1
ATOM 828 O O . ALA A 1 105 ? -6.178 9.919 -4.552 1.00 94.00 105 ALA A O 1
ATOM 829 N N . PRO A 1 106 ? -4.590 9.630 -2.982 1.00 94.44 106 PRO A N 1
ATOM 830 C CA . PRO A 1 106 ? -5.518 9.878 -1.894 1.00 94.44 106 PRO A CA 1
ATOM 831 C C . PRO A 1 106 ? -5.967 11.333 -1.855 1.00 94.44 106 PRO A C 1
ATOM 833 O O . PRO A 1 106 ? -5.141 12.249 -1.978 1.00 94.44 106 PRO A O 1
ATOM 836 N N . ASP A 1 107 ? -7.271 11.511 -1.662 1.00 91.12 107 ASP A N 1
ATOM 837 C CA . ASP A 1 107 ? -7.920 12.817 -1.597 1.00 91.12 107 ASP A CA 1
ATOM 838 C C . ASP A 1 107 ? -7.682 13.532 -0.248 1.00 91.12 107 ASP A C 1
ATOM 840 O O . ASP A 1 107 ? -7.000 13.030 0.649 1.00 91.12 107 ASP A O 1
ATOM 844 N N . ILE A 1 108 ? -8.214 14.749 -0.112 1.00 88.56 108 ILE A N 1
ATOM 845 C CA . ILE A 1 108 ? -8.045 15.573 1.095 1.00 88.56 108 ILE A CA 1
ATOM 846 C C . ILE A 1 108 ? -8.688 14.908 2.322 1.00 88.56 108 ILE A C 1
ATOM 848 O O . ILE A 1 108 ? -8.095 14.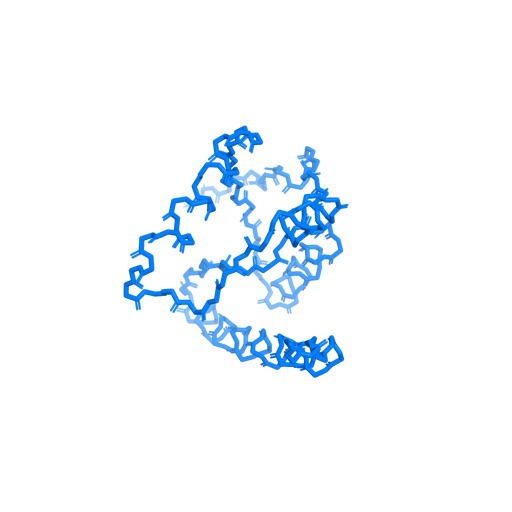928 3.399 1.00 88.56 108 ILE A O 1
ATOM 852 N N . SER A 1 109 ? -9.859 14.284 2.166 1.00 88.31 109 SER A N 1
ATOM 853 C CA . SER A 1 109 ? -10.557 13.597 3.261 1.00 88.31 109 SER A CA 1
ATOM 854 C C . SER A 1 109 ? -9.785 12.370 3.743 1.00 88.31 109 SER A C 1
ATOM 856 O O . SER A 1 109 ? -9.761 12.071 4.930 1.00 88.31 109 SER A O 1
ATOM 858 N N . GLU A 1 110 ? -9.074 11.703 2.834 1.00 89.44 110 GLU A N 1
ATOM 859 C CA . GLU A 1 110 ? -8.232 10.553 3.143 1.00 89.44 110 GLU A CA 1
ATOM 860 C C . GLU A 1 110 ? -6.958 10.905 3.914 1.00 89.44 110 GLU A C 1
ATOM 862 O O . GLU A 1 110 ? -6.376 10.026 4.559 1.00 89.44 110 GLU A O 1
ATOM 867 N N . ARG A 1 111 ? -6.510 12.158 3.791 1.00 83.00 111 ARG A N 1
ATOM 868 C CA . ARG A 1 111 ? -5.301 12.705 4.421 1.00 83.00 111 ARG A CA 1
ATOM 869 C C . ARG A 1 111 ? -5.599 13.485 5.696 1.00 83.00 111 ARG A C 1
ATOM 871 O O . ARG A 1 111 ? -4.676 13.719 6.472 1.00 83.00 111 ARG A O 1
ATOM 878 N N . ALA A 1 112 ? -6.848 13.894 5.899 1.00 72.38 112 ALA A N 1
ATOM 879 C CA . ALA A 1 112 ? -7.282 14.525 7.131 1.00 72.38 112 ALA A CA 1
ATOM 880 C C . ALA A 1 112 ? -7.123 13.529 8.286 1.00 72.38 112 ALA A C 1
ATOM 882 O O . ALA A 1 112 ? -7.734 12.463 8.305 1.00 72.38 112 ALA A O 1
ATOM 883 N N . THR A 1 113 ? -6.267 13.862 9.245 1.00 59.44 113 THR A N 1
ATOM 884 C CA . THR A 1 113 ? -6.248 13.200 10.549 1.00 59.44 113 THR A CA 1
ATOM 885 C C . THR A 1 113 ? -7.381 13.759 11.402 1.00 59.44 113 THR A C 1
ATOM 887 O O . THR A 1 113 ? -7.640 14.965 11.339 1.00 59.44 113 THR A O 1
ATOM 890 N N . SER A 1 114 ? -8.022 12.922 12.227 1.00 51.72 114 SER A N 1
ATOM 891 C CA . SER A 1 114 ? -8.798 13.408 13.374 1.00 51.72 114 SER A CA 1
ATOM 892 C C . SER A 1 114 ? -7.943 14.436 14.139 1.00 51.72 114 SER A C 1
ATOM 894 O O . SER A 1 114 ? -6.727 14.229 14.246 1.00 51.72 114 SER A O 1
ATOM 896 N N . PRO A 1 115 ? -8.505 15.563 14.619 1.00 42.62 115 PRO A N 1
ATOM 897 C CA . PRO A 1 115 ? -7.749 16.480 15.462 1.00 42.62 115 PRO A CA 1
ATOM 898 C C . PRO A 1 115 ? -7.218 15.684 16.655 1.00 42.62 115 PRO A C 1
ATOM 900 O O . PRO A 1 115 ? -7.997 15.032 17.351 1.00 42.62 115 PRO A O 1
ATOM 903 N N . GLU A 1 116 ? -5.895 15.691 16.845 1.00 45.34 116 GLU A N 1
ATOM 904 C CA . GLU A 1 116 ? -5.250 15.057 17.992 1.00 45.34 116 GLU A CA 1
ATOM 905 C C . GLU A 1 116 ? -5.918 15.601 19.255 1.00 45.34 116 GLU A C 1
ATOM 907 O O . GLU A 1 116 ? -5.712 16.752 19.640 1.00 45.34 116 GLU A O 1
ATOM 912 N N . THR A 1 117 ? -6.767 14.792 19.888 1.00 37.84 117 THR A N 1
ATOM 913 C CA . THR A 1 117 ? -7.236 15.104 21.233 1.00 37.84 117 THR A CA 1
ATOM 914 C C . THR A 1 117 ? -6.109 14.669 22.153 1.00 37.84 117 THR A C 1
ATOM 916 O O . THR A 1 117 ? -6.085 13.545 22.645 1.00 37.84 117 THR A O 1
ATOM 919 N N . LEU A 1 118 ? -5.105 15.537 22.279 1.00 35.38 118 LEU A N 1
ATOM 920 C CA . LEU A 1 118 ? -4.095 15.440 23.322 1.00 35.38 118 LEU A CA 1
ATOM 921 C C . LEU A 1 118 ? -4.828 15.601 24.660 1.00 35.38 118 LEU A C 1
ATOM 923 O O . LEU A 1 118 ? -5.254 16.703 25.008 1.00 35.38 118 LEU A O 1
ATOM 927 N N . SER A 1 119 ? -5.033 14.478 25.348 1.00 37.81 119 SER A N 1
ATOM 928 C CA . SER A 1 119 ? -5.364 14.423 26.773 1.00 37.81 119 SER A CA 1
ATOM 929 C C . SER A 1 119 ? -4.096 14.264 27.593 1.00 37.81 119 SER A C 1
ATOM 931 O O . SER A 1 119 ? -3.136 13.641 27.091 1.00 37.81 119 SER A O 1
#

InterPro domains:
  IPR027417 P-loop containing nucleoside triphosphate hydrolase [G3DSA:3.40.50.300] (2-117)

Nearest PDB structures (foldseek):
  6qp0-assembly1_A  TM=7.409E-01  e=4.981E+00  Thermochaetoides thermophila
  6iby-assembly1_A  TM=6.733E-01  e=4.389E+00  Homo sapiens
  6ibz-assembly1_A  TM=6.690E-01  e=4.389E+00  Homo sapiens
  6etj-assembly1_A  TM=7.430E-01  e=7.753E+00  Homo sapiens

Mean predicted aligned error: 5.8 Å

Secondary structure (DSSP, 8-state):
-PPP-HHHHHHHHHHHHHHHHHHHHHHHHTT------S---SHHHHHHHHHHHHHTT-----------HHHHHHHHHHHHHH--TT--S---HHHHHHHHHH-----HHHHPPPP----

pLDDT: mean 88.29, std 13.66, range [35.38, 98.19]

Sequence (119 aa):
MAKVDLAWFAERVDRCERQVWSVAEQLLTQGQSVVLNLGFIRKARRDKARAAAAAVGFETKLHVVDADLETRRTRVADRNSSQGNTYAFAVTPAMFAFAENMYEAPDISERATSPETLS

Foldseek 3Di:
DDDPPPVVVVVVLVVVVVVVLVVCLVCVVVVHDDDDDHDPQAPVSLVVVQVSQVVSPHGDADDDDDDDPVVVVVVLVCCQVVVDPPRDHRCDPVNSVVSVVSGDDDDPVNRDDDPPPPD

Solvent-accessible surface area (backbone atoms only — not comparable to full-atom values): 7625 Å² total; per-residue (Å²): 131,88,78,80,56,62,66,64,50,48,55,49,51,55,53,51,50,53,52,52,48,58,53,46,52,56,40,44,79,70,76,42,89,81,87,85,91,68,89,59,42,32,59,73,51,43,51,51,51,46,52,55,38,47,76,75,77,41,88,78,81,71,83,84,89,83,72,58,71,66,61,53,51,50,56,47,53,52,48,55,71,64,56,53,99,84,62,85,76,75,75,46,73,67,56,49,53,51,54,59,74,55,51,45,84,79,53,71,77,65,60,58,63,77,79,81,79,82,124

Radius of gyration: 17.15 Å; Cα contacts (8 Å, |Δi|>4): 48; chains: 1; bounding box: 36×35×46 Å

Organism: NCBI:txid474949